Protein AF-A0AA37H2E7-F1 (afdb_monomer)

Mean predicted aligned error: 9.1 Å

Foldseek 3Di:
DVPVVVVVVVVVVVPPPPPQDWDWDADPVRFIWTWHADPQRKIKTKGFDPPPDPPDDGDIDIDIDHDLVPQKDKDFPVRDQAPTWMWIWGDDPPDIDIDIDHHD

pLDDT: mean 86.31, std 16.48, range [43.78, 98.12]

Secondary structure (DSSP, 8-state):
--SSHHHHHHHTTTT-------EEEE-TTS-EEEEEE-TTS-EEEEE--TTPPTTS----EEEEE--TT-S-EEEETTSSSBTSEEEEEEEETTEEEEEEEEB-

Sequence (104 aa):
MRWLTTTLGAAALISYATAQEQSTYCDSLGRCFASYTNDGGITFGIAIPEGAPSGQPYDAIFQITAPVEVGWAGLAWGGAMTYNPLTIVWVNGDDVVVSSRMAL

InterPro domains:
  IPR015920 Cellobiose dehydrogenase-like, cytochrome domain [PF16010] (25-103)
  IPR015920 Cellobiose dehydrogenase-like, cytochrome domain [cd09630] (24-103)

Radius of gyration: 19.58 Å; Cα contacts (8 Å, |Δi|>4): 138; chains: 1; bounding box: 34×60×39 Å

Nearest PDB structures (foldseek):
  6jt6-assembly1_A  TM=8.604E-01  e=1.527E-03  Coprinopsis cinerea
  3c6k-assembly1_A  TM=4.381E-01  e=1.896E+00  Homo sapiens
  3ew2-assembly3_E-2  TM=3.631E-01  e=1.231E+00  Rhizobium etli CFN 42
  3nm7-as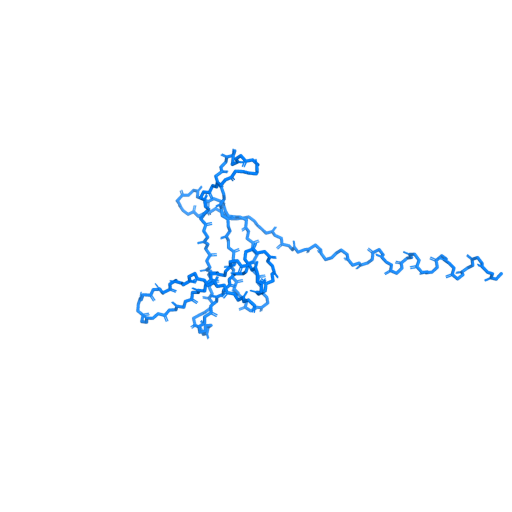sembly1_A  TM=3.385E-01  e=8.592E+00  Borreliella burgdorferi

Solvent-accessible surface area (backbone atoms only — not comparable to full-atom values): 6625 Å² total; per-residue (Å²): 124,88,71,65,65,61,57,60,60,61,64,69,69,70,75,77,75,77,78,75,77,68,46,74,53,64,51,98,86,71,53,55,21,50,28,43,66,51,98,84,60,37,33,41,30,46,25,68,58,88,84,63,57,87,98,55,92,75,77,67,51,77,45,79,49,65,55,88,86,55,75,60,52,73,47,42,80,70,77,38,70,57,84,18,57,28,45,39,37,32,73,56,87,98,43,78,49,79,45,83,46,74,40,128

Structure (mmCIF, N/CA/C/O backbone):
data_AF-A0AA37H2E7-F1
#
_entry.id   AF-A0AA37H2E7-F1
#
loop_
_atom_site.group_PDB
_atom_site.id
_atom_site.type_symbol
_atom_site.label_atom_id
_atom_site.label_alt_id
_atom_site.label_comp_id
_atom_site.label_asym_id
_atom_site.label_entity_id
_atom_site.label_seq_id
_atom_site.pdbx_PDB_ins_code
_atom_site.Cartn_x
_atom_site.Cartn_y
_atom_site.Cartn_z
_atom_site.occupancy
_atom_site.B_iso_or_equiv
_atom_site.auth_seq_id
_atom_site.auth_comp_id
_atom_site.auth_asym_id
_atom_site.auth_atom_id
_atom_site.pdbx_PDB_model_num
ATOM 1 N N . MET A 1 1 ? 7.432 47.880 23.849 1.00 50.81 1 MET A N 1
ATOM 2 C CA . MET A 1 1 ? 8.427 46.942 23.272 1.00 50.81 1 MET A CA 1
ATOM 3 C C . MET A 1 1 ? 8.201 45.465 23.624 1.00 50.81 1 MET A C 1
ATOM 5 O O . MET A 1 1 ? 8.576 44.633 22.819 1.00 50.81 1 MET A O 1
ATOM 9 N N . ARG A 1 2 ? 7.541 45.100 24.740 1.00 52.72 2 ARG A N 1
ATOM 10 C CA . ARG A 1 2 ? 7.313 43.687 25.145 1.00 52.72 2 ARG A CA 1
ATOM 11 C C . ARG A 1 2 ? 6.091 42.987 24.509 1.00 52.72 2 ARG A C 1
ATOM 13 O O . ARG A 1 2 ? 5.813 41.844 24.830 1.00 52.72 2 ARG A O 1
ATOM 20 N N . TRP A 1 3 ? 5.348 43.696 23.657 1.00 43.78 3 TRP A N 1
ATOM 21 C CA . TRP A 1 3 ? 4.096 43.223 23.038 1.00 43.78 3 TRP A CA 1
ATOM 22 C C . TRP A 1 3 ? 4.229 42.989 21.525 1.00 43.78 3 TRP A C 1
ATOM 24 O O . TRP A 1 3 ? 3.360 42.370 20.928 1.00 43.78 3 TRP A O 1
ATOM 34 N N . LEU A 1 4 ? 5.318 43.468 20.904 1.00 51.44 4 LEU A N 1
ATOM 35 C CA . LEU A 1 4 ? 5.604 43.229 19.482 1.00 51.44 4 LEU A CA 1
ATOM 36 C C . LEU A 1 4 ? 6.362 41.915 19.241 1.00 51.44 4 LEU A C 1
ATOM 38 O O . LEU A 1 4 ? 6.335 41.387 18.137 1.00 51.44 4 LEU A O 1
ATOM 42 N N . THR A 1 5 ? 7.044 41.374 20.252 1.00 52.09 5 THR A N 1
ATOM 43 C CA . THR A 1 5 ? 7.820 40.131 20.111 1.00 52.09 5 THR A CA 1
ATOM 44 C C . THR A 1 5 ? 6.958 38.876 20.244 1.00 52.09 5 THR A C 1
ATOM 46 O O . THR A 1 5 ? 7.317 37.835 19.706 1.00 52.09 5 THR A O 1
ATOM 49 N N . THR A 1 6 ? 5.806 38.960 20.914 1.00 51.44 6 THR A N 1
ATOM 50 C CA . THR A 1 6 ? 4.853 37.848 21.055 1.00 51.44 6 THR A CA 1
ATOM 51 C C . THR A 1 6 ? 3.981 37.645 19.817 1.00 51.44 6 THR A C 1
ATOM 53 O O . THR A 1 6 ? 3.575 36.518 19.547 1.00 51.44 6 THR A O 1
ATOM 56 N N . THR A 1 7 ? 3.722 38.690 19.027 1.00 52.62 7 THR A N 1
ATOM 57 C CA . THR A 1 7 ? 2.900 38.579 17.810 1.00 52.62 7 THR A CA 1
ATOM 58 C C . THR A 1 7 ? 3.654 37.951 16.636 1.00 52.62 7 THR A C 1
ATOM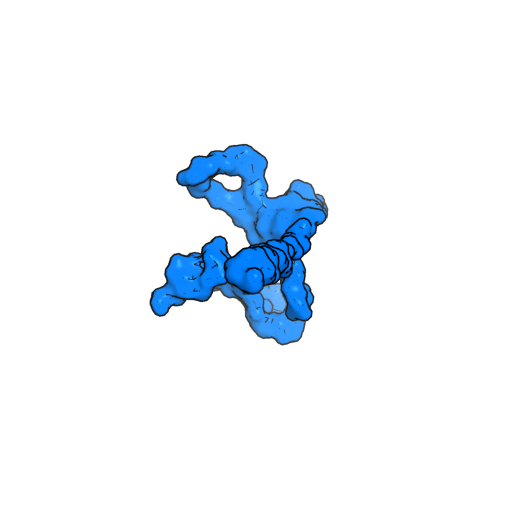 60 O O . THR A 1 7 ? 3.046 37.216 15.862 1.00 52.62 7 THR A O 1
ATOM 63 N N . LEU A 1 8 ? 4.976 38.146 16.530 1.00 51.84 8 LEU A N 1
ATOM 64 C CA . LEU A 1 8 ? 5.783 37.505 15.479 1.00 51.84 8 LEU A CA 1
ATOM 65 C C . LEU A 1 8 ? 5.916 35.980 15.653 1.00 51.84 8 LEU A C 1
ATOM 67 O O . LEU A 1 8 ? 6.004 35.265 14.660 1.00 51.84 8 LEU A O 1
ATOM 71 N N . GLY A 1 9 ? 5.909 35.471 16.890 1.00 51.75 9 GLY A N 1
ATOM 72 C CA . GLY A 1 9 ? 6.041 34.032 17.156 1.00 51.75 9 GLY A CA 1
ATOM 73 C C . GLY A 1 9 ? 4.805 33.215 16.766 1.00 51.75 9 GLY A C 1
ATOM 74 O O . GLY A 1 9 ? 4.935 32.091 16.291 1.00 51.75 9 GLY A O 1
ATOM 75 N N . ALA A 1 10 ? 3.605 33.790 16.907 1.00 52.09 10 ALA A N 1
ATOM 76 C CA . ALA A 1 10 ? 2.354 33.112 16.565 1.00 52.09 10 ALA A CA 1
ATOM 77 C C . ALA A 1 10 ? 2.155 32.956 15.045 1.00 52.09 10 ALA A C 1
ATOM 79 O O . ALA A 1 10 ? 1.604 31.952 14.604 1.00 52.09 10 ALA A O 1
ATOM 80 N N . ALA A 1 11 ? 2.646 33.902 14.237 1.00 53.91 11 ALA A N 1
ATOM 81 C CA . ALA A 1 11 ? 2.540 33.835 12.778 1.00 53.91 11 ALA A CA 1
ATOM 82 C C . ALA A 1 11 ? 3.425 32.736 12.157 1.00 53.91 11 ALA A C 1
ATOM 84 O O . ALA A 1 11 ? 3.079 32.189 11.115 1.00 53.91 11 ALA A O 1
ATOM 85 N N . ALA A 1 12 ? 4.538 32.372 12.805 1.00 55.72 12 ALA A N 1
ATOM 86 C CA . ALA A 1 12 ? 5.458 31.352 12.298 1.00 55.72 12 ALA A CA 1
A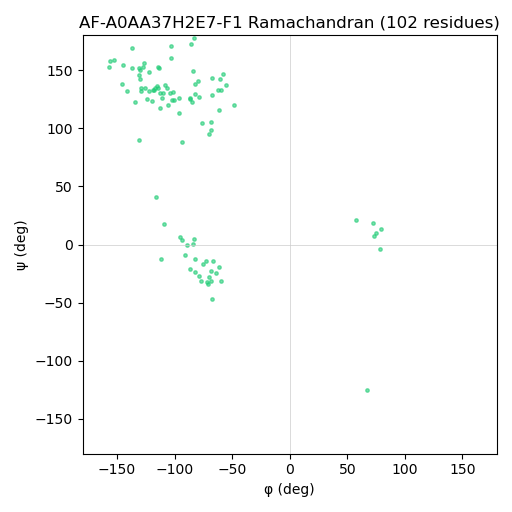TOM 87 C C . ALA A 1 12 ? 4.942 29.909 12.467 1.00 55.72 12 ALA A C 1
ATOM 89 O O . ALA A 1 12 ? 5.457 29.004 11.817 1.00 55.72 12 ALA A O 1
ATOM 90 N N . LEU A 1 13 ? 3.934 29.680 13.318 1.00 54.69 13 LEU A N 1
ATOM 91 C CA . LEU A 1 13 ? 3.382 28.346 13.593 1.00 54.69 13 LEU A CA 1
ATOM 92 C C . LEU A 1 13 ? 2.208 27.959 12.680 1.00 54.69 13 LEU A C 1
ATOM 94 O O . LEU A 1 13 ? 1.789 26.807 12.693 1.00 54.69 13 LEU A O 1
ATOM 98 N N . ILE A 1 14 ? 1.686 28.888 11.873 1.00 56.34 14 ILE A N 1
ATOM 99 C CA . ILE A 1 14 ? 0.519 28.647 11.002 1.00 56.34 14 ILE A CA 1
ATOM 100 C C . ILE A 1 14 ? 0.929 27.950 9.684 1.00 5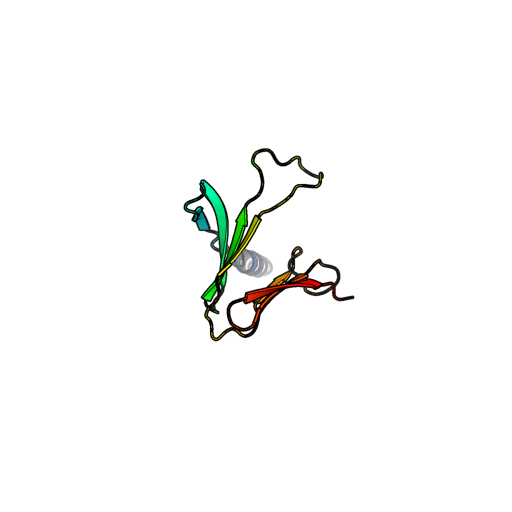6.34 14 ILE A C 1
ATOM 102 O O . ILE A 1 14 ? 0.086 27.423 8.965 1.00 56.34 14 ILE A O 1
ATOM 106 N N . SER A 1 15 ? 2.227 27.886 9.374 1.00 55.38 15 SER A N 1
ATOM 107 C CA . SER A 1 15 ? 2.726 27.547 8.031 1.00 55.38 15 SER A CA 1
ATOM 108 C C . SER A 1 15 ? 3.091 26.075 7.794 1.00 55.38 15 SER A C 1
ATOM 110 O O . SER A 1 15 ? 3.631 25.765 6.736 1.00 55.38 15 SER A O 1
ATOM 112 N N . TYR A 1 16 ? 2.822 25.160 8.731 1.00 51.50 16 TYR A N 1
ATOM 113 C CA . TYR A 1 16 ? 3.208 23.742 8.595 1.00 51.50 16 TYR A CA 1
ATOM 114 C C . TYR A 1 16 ? 2.006 22.793 8.537 1.00 51.50 16 TYR A C 1
ATOM 116 O O . TYR A 1 16 ? 2.024 21.724 9.137 1.00 51.50 16 TYR A O 1
ATOM 124 N N . ALA A 1 17 ? 0.947 23.167 7.823 1.00 55.53 17 ALA A N 1
ATOM 125 C CA . ALA A 1 17 ? -0.016 22.187 7.335 1.00 55.53 17 ALA A CA 1
ATOM 126 C C . ALA A 1 17 ? 0.405 21.798 5.915 1.00 55.53 17 ALA A C 1
ATOM 128 O O . ALA A 1 17 ? -0.000 22.429 4.941 1.00 55.53 17 ALA A O 1
ATOM 129 N N . THR A 1 18 ? 1.265 20.788 5.783 1.00 54.09 18 THR A N 1
ATOM 130 C CA . THR A 1 18 ? 1.426 20.121 4.493 1.00 54.09 18 THR A CA 1
ATOM 131 C C . THR A 1 18 ? 0.123 19.371 4.227 1.00 54.09 18 THR A C 1
ATOM 133 O O . THR A 1 18 ? -0.182 18.369 4.869 1.00 54.09 18 THR A O 1
ATOM 136 N N . ALA A 1 19 ? -0.702 19.890 3.321 1.00 56.84 19 ALA A N 1
ATOM 137 C CA . ALA A 1 19 ? -1.773 19.095 2.744 1.00 56.84 19 ALA A CA 1
ATOM 138 C C . ALA A 1 19 ? -1.087 18.037 1.875 1.00 56.84 19 ALA A C 1
ATOM 140 O O . ALA A 1 19 ? -0.620 18.344 0.781 1.00 56.84 19 ALA A O 1
ATOM 141 N N . GLN A 1 20 ? -0.930 16.817 2.392 1.00 62.22 20 GLN A N 1
ATOM 142 C CA . GLN A 1 20 ? -0.565 15.694 1.537 1.00 62.22 20 GLN A CA 1
ATOM 143 C C . GLN A 1 20 ? -1.702 15.532 0.527 1.00 62.22 20 GLN A C 1
ATOM 145 O O . GLN A 1 20 ? -2.848 15.301 0.912 1.00 62.22 20 GLN A O 1
ATOM 150 N N . GLU A 1 21 ? -1.399 15.750 -0.752 1.00 72.62 21 GLU A N 1
ATOM 151 C CA . GLU A 1 21 ? -2.377 15.656 -1.829 1.00 72.62 21 GLU A CA 1
ATOM 152 C C . GLU A 1 21 ? -2.753 14.184 -2.017 1.00 72.62 21 GLU A C 1
ATOM 154 O O . GLU A 1 21 ? -2.049 13.404 -2.659 1.00 72.62 21 GLU A O 1
ATOM 159 N N . GLN A 1 22 ? -3.844 13.788 -1.369 1.00 80.44 22 GLN A N 1
ATOM 160 C CA . GLN A 1 22 ? -4.465 12.490 -1.557 1.00 80.44 22 GLN A CA 1
ATOM 161 C C . GLN A 1 22 ? -5.434 12.582 -2.734 1.00 80.44 22 GLN A C 1
ATOM 163 O O . GLN A 1 22 ? -6.326 13.431 -2.756 1.00 80.44 22 GLN A O 1
ATOM 168 N N . SER A 1 23 ? -5.271 11.690 -3.703 1.00 89.88 23 SER A N 1
ATOM 169 C CA . SER A 1 23 ? -6.157 11.565 -4.857 1.00 89.88 23 SER A CA 1
ATOM 170 C C . SER A 1 23 ? -7.090 10.364 -4.704 1.00 89.88 23 SER A C 1
ATOM 172 O O . SER A 1 23 ? -6.980 9.568 -3.770 1.00 89.88 23 SER A O 1
ATOM 174 N N . THR A 1 24 ? -8.071 10.247 -5.595 1.00 94.12 24 THR A N 1
ATOM 175 C CA . THR A 1 24 ? -8.940 9.070 -5.686 1.00 94.12 24 THR A CA 1
ATOM 176 C C . THR A 1 24 ? -8.966 8.590 -7.125 1.00 94.12 24 THR A C 1
ATOM 178 O O . THR A 1 24 ? -9.123 9.398 -8.040 1.00 94.12 24 THR A O 1
ATOM 181 N N . TYR A 1 25 ? -8.842 7.283 -7.329 1.00 93.31 25 TYR A N 1
ATOM 182 C CA . TYR A 1 25 ? -9.050 6.656 -8.632 1.00 93.31 25 TYR A CA 1
ATOM 183 C C . TYR A 1 25 ? -9.857 5.372 -8.475 1.00 93.31 25 TYR A C 1
ATOM 185 O O . TYR A 1 25 ? -9.788 4.719 -7.437 1.00 93.31 25 TYR A O 1
ATOM 193 N N . CYS A 1 26 ? -10.607 5.000 -9.509 1.00 94.38 26 CYS A N 1
ATOM 194 C CA . CYS A 1 26 ? -11.314 3.726 -9.551 1.00 94.38 26 CYS A CA 1
ATOM 195 C C . CYS A 1 26 ? -10.742 2.860 -10.671 1.00 94.38 26 CYS A C 1
ATOM 197 O O . CYS A 1 26 ? -10.462 3.359 -11.763 1.00 94.38 26 CYS A O 1
ATOM 199 N N . ASP A 1 27 ? -10.535 1.578 -10.392 1.00 91.88 27 ASP A N 1
ATOM 200 C CA . ASP A 1 27 ? -10.043 0.632 -11.386 1.00 91.88 27 ASP A CA 1
ATOM 201 C C . ASP A 1 27 ? -11.167 0.079 -12.280 1.00 91.88 27 ASP A C 1
ATOM 203 O O . ASP A 1 27 ? -12.352 0.375 -12.109 1.00 91.88 27 ASP A O 1
ATOM 207 N N . SER A 1 28 ? -10.795 -0.754 -13.253 1.00 92.94 28 SER A N 1
ATOM 208 C CA . SER A 1 28 ? -11.737 -1.383 -14.185 1.00 92.94 28 SER A CA 1
ATOM 209 C C . SER A 1 28 ? -12.695 -2.383 -13.532 1.00 92.94 28 SER A C 1
ATOM 211 O O . SER A 1 28 ? -13.687 -2.761 -14.152 1.00 92.94 28 SER A O 1
ATOM 213 N N . LEU A 1 29 ? -12.418 -2.812 -12.298 1.00 92.00 29 LEU A N 1
ATOM 214 C CA . LEU A 1 29 ? -13.276 -3.698 -11.514 1.00 92.00 29 LEU A CA 1
ATOM 215 C C . LEU A 1 29 ? -14.231 -2.910 -10.602 1.00 92.00 29 LEU A C 1
ATOM 217 O O . LEU A 1 29 ? -14.973 -3.515 -9.831 1.00 92.00 29 LEU A O 1
ATOM 221 N N . GLY A 1 30 ? -14.230 -1.575 -10.692 1.00 91.12 30 GLY A N 1
ATOM 222 C CA . GLY A 1 30 ? -15.106 -0.694 -9.922 1.00 91.12 30 GLY A CA 1
ATOM 223 C C . GLY A 1 30 ? -14.644 -0.455 -8.485 1.00 91.12 30 GLY A C 1
ATOM 224 O O . GLY A 1 30 ? -15.415 0.062 -7.680 1.00 91.12 30 GLY A O 1
ATOM 225 N N . ARG A 1 31 ? -13.404 -0.818 -8.135 1.00 93.06 31 ARG A N 1
ATOM 226 C CA . ARG A 1 31 ? -12.838 -0.561 -6.805 1.00 93.06 31 ARG A CA 1
ATOM 227 C C . ARG A 1 31 ? -12.225 0.829 -6.796 1.00 93.06 31 ARG A C 1
ATOM 229 O O . ARG A 1 31 ? -11.376 1.121 -7.635 1.00 93.06 31 ARG A O 1
ATOM 236 N N . CYS A 1 32 ? -12.640 1.670 -5.854 1.00 95.00 32 CYS A N 1
ATOM 237 C CA . CYS A 1 32 ? -12.126 3.029 -5.717 1.00 95.00 32 CYS A CA 1
ATOM 238 C C . CYS A 1 32 ? -11.113 3.111 -4.576 1.00 95.00 32 CYS A C 1
ATOM 240 O O . CYS A 1 32 ? -11.407 2.756 -3.436 1.00 95.00 32 CYS A O 1
ATOM 242 N N . PHE A 1 33 ? -9.919 3.586 -4.904 1.00 96.88 33 PHE A N 1
ATOM 243 C CA . PHE A 1 33 ? -8.781 3.686 -4.011 1.00 96.88 33 PHE A CA 1
ATOM 244 C C . PHE A 1 33 ? -8.548 5.139 -3.639 1.00 96.88 33 PHE A C 1
ATOM 246 O O . PHE A 1 33 ? -8.502 6.010 -4.508 1.00 96.88 33 PHE A O 1
ATOM 253 N N . ALA A 1 34 ? -8.317 5.379 -2.354 1.00 95.88 34 ALA A N 1
ATOM 254 C CA . ALA A 1 34 ? -7.645 6.587 -1.923 1.00 95.88 34 ALA A CA 1
ATOM 255 C C . ALA A 1 34 ? -6.143 6.396 -2.165 1.00 95.88 34 ALA A C 1
ATOM 257 O O . ALA A 1 34 ? -5.576 5.379 -1.751 1.00 95.88 34 ALA A O 1
ATOM 258 N N . SER A 1 35 ? -5.509 7.335 -2.865 1.00 95.31 35 SER A N 1
ATOM 259 C CA . SER A 1 35 ? -4.164 7.152 -3.405 1.00 95.31 35 SER A CA 1
ATOM 260 C C . SER A 1 35 ? -3.196 8.276 -3.087 1.00 95.31 35 SER A C 1
ATOM 262 O O . SER A 1 35 ? -3.573 9.439 -2.963 1.00 95.31 35 SER A O 1
ATOM 264 N N . TYR A 1 36 ? -1.924 7.903 -2.998 1.00 94.31 36 TYR A N 1
ATOM 265 C CA . TYR A 1 36 ? -0.797 8.802 -2.805 1.00 94.31 36 TYR A CA 1
ATOM 266 C C . TYR A 1 36 ? 0.386 8.324 -3.648 1.00 94.31 36 TYR A C 1
ATOM 268 O O . TYR A 1 36 ? 0.736 7.143 -3.608 1.00 94.31 36 TYR A O 1
ATOM 276 N N . THR A 1 37 ? 1.011 9.241 -4.384 1.00 94.38 37 THR A N 1
ATOM 277 C CA . THR A 1 37 ? 2.234 8.982 -5.150 1.00 94.38 37 THR A CA 1
ATOM 278 C C . THR A 1 37 ? 3.385 9.738 -4.503 1.00 94.38 37 THR A C 1
ATOM 280 O O . THR A 1 37 ? 3.281 10.943 -4.282 1.00 94.38 37 THR A O 1
ATOM 283 N N . ASN A 1 38 ? 4.470 9.039 -4.174 1.00 92.88 38 ASN A N 1
ATOM 284 C CA . ASN A 1 38 ? 5.651 9.670 -3.588 1.00 92.88 38 ASN A CA 1
ATOM 285 C C . ASN A 1 38 ? 6.603 10.231 -4.660 1.00 92.88 38 ASN A C 1
ATOM 287 O O . ASN A 1 38 ? 6.464 9.947 -5.850 1.00 92.88 38 ASN A O 1
ATOM 291 N N . ASP A 1 39 ? 7.629 10.962 -4.222 1.00 92.06 39 ASP A N 1
ATOM 292 C CA . ASP A 1 39 ? 8.649 11.549 -5.108 1.00 92.06 39 ASP A CA 1
ATOM 293 C C . ASP A 1 39 ? 9.448 10.498 -5.903 1.00 92.06 39 ASP A C 1
ATOM 295 O O . ASP A 1 39 ? 10.051 10.809 -6.928 1.00 92.06 39 ASP A O 1
ATOM 299 N N . GLY A 1 40 ? 9.444 9.241 -5.448 1.00 90.94 40 GLY A N 1
ATOM 300 C CA . GLY A 1 40 ? 10.038 8.098 -6.146 1.00 90.94 40 GLY A CA 1
ATOM 301 C C . GLY A 1 40 ? 9.137 7.480 -7.220 1.00 90.94 40 GLY A C 1
ATOM 302 O O . GLY A 1 40 ? 9.485 6.439 -7.770 1.00 90.94 40 GLY A O 1
ATOM 303 N N . GLY A 1 41 ? 7.968 8.068 -7.496 1.00 94.19 41 GLY A N 1
ATOM 304 C CA . GLY A 1 41 ? 7.015 7.576 -8.493 1.00 94.19 41 GLY A CA 1
ATOM 305 C C . GLY A 1 41 ? 6.222 6.340 -8.059 1.00 94.19 41 GLY A C 1
ATOM 306 O O . GLY A 1 41 ? 5.519 5.747 -8.876 1.00 94.19 41 GLY A O 1
ATOM 307 N N . ILE A 1 42 ? 6.304 5.938 -6.787 1.00 96.12 42 ILE A N 1
ATOM 308 C CA . ILE A 1 42 ? 5.541 4.810 -6.250 1.00 96.12 42 ILE A CA 1
ATOM 309 C C . ILE A 1 42 ? 4.161 5.311 -5.844 1.00 96.12 42 ILE A C 1
ATOM 311 O O . ILE A 1 42 ? 4.043 6.209 -5.010 1.00 96.12 42 ILE A O 1
ATOM 315 N N . THR A 1 43 ? 3.122 4.707 -6.411 1.00 95.88 43 THR A N 1
ATOM 316 C CA . THR A 1 43 ? 1.727 4.984 -6.069 1.00 95.88 43 THR A CA 1
ATOM 317 C C . THR A 1 43 ? 1.191 3.912 -5.135 1.00 95.88 43 THR A C 1
ATOM 319 O O . THR A 1 43 ? 1.194 2.725 -5.464 1.00 95.88 43 THR A O 1
ATOM 322 N N . PHE A 1 44 ? 0.692 4.349 -3.987 1.00 95.62 44 PHE A N 1
ATOM 323 C CA . PHE A 1 44 ? 0.006 3.537 -2.993 1.00 95.62 44 PHE A CA 1
ATOM 324 C C . PHE A 1 44 ? -1.489 3.814 -3.091 1.00 95.62 44 PHE A C 1
ATOM 326 O O . PHE A 1 44 ? -1.890 4.975 -3.092 1.00 95.62 44 PHE A O 1
ATOM 333 N N . GLY A 1 45 ? -2.310 2.771 -3.170 1.00 96.44 45 GLY A N 1
ATOM 334 C CA . GLY A 1 45 ? -3.767 2.874 -3.187 1.00 96.44 45 GLY A CA 1
ATOM 335 C C . GLY A 1 45 ? -4.393 1.952 -2.152 1.00 96.44 45 GLY A C 1
ATOM 336 O O . GLY A 1 45 ? -4.048 0.773 -2.100 1.00 96.44 45 GLY A O 1
ATOM 337 N N . ILE A 1 46 ? -5.326 2.466 -1.351 1.00 96.00 46 ILE A N 1
ATOM 338 C CA . ILE A 1 46 ? -6.087 1.674 -0.376 1.00 96.00 46 ILE A CA 1
ATOM 339 C C . ILE A 1 46 ? -7.579 1.860 -0.647 1.00 96.00 46 ILE A C 1
ATOM 341 O O . ILE A 1 46 ? -8.073 2.987 -0.679 1.00 96.00 46 ILE A O 1
ATOM 345 N N . ALA A 1 47 ? -8.289 0.751 -0.831 1.00 96.19 47 ALA A N 1
ATOM 346 C CA . ALA A 1 47 ? -9.742 0.711 -0.903 1.00 96.19 47 ALA A CA 1
ATOM 347 C C . ALA A 1 47 ? -10.281 -0.040 0.316 1.00 96.19 47 ALA A C 1
ATOM 349 O O . ALA A 1 47 ? -9.832 -1.146 0.629 1.00 96.19 47 ALA A O 1
ATOM 350 N N . ILE A 1 48 ? -11.250 0.566 0.995 1.00 93.94 48 ILE A N 1
ATOM 351 C CA . ILE A 1 48 ? -11.939 -0.021 2.145 1.00 93.94 48 ILE A CA 1
ATOM 352 C C . ILE A 1 48 ? -13.414 -0.263 1.795 1.00 93.94 48 ILE A C 1
ATOM 354 O O . ILE A 1 48 ? -13.952 0.452 0.945 1.00 93.94 48 ILE A O 1
ATOM 358 N N . PRO A 1 49 ? -14.084 -1.241 2.426 1.00 92.19 49 PRO A N 1
ATOM 359 C CA . PRO A 1 49 ? -15.500 -1.489 2.205 1.00 92.19 49 PRO A CA 1
ATOM 360 C C . PRO A 1 49 ? -16.350 -0.273 2.577 1.00 92.19 49 PRO A C 1
ATOM 362 O O . PRO A 1 49 ? -16.102 0.398 3.583 1.00 92.19 49 PRO A O 1
ATOM 365 N N . GLU A 1 50 ? -17.395 -0.019 1.792 1.00 90.19 50 GLU A N 1
ATOM 366 C CA . GLU A 1 50 ? -18.389 0.988 2.144 1.00 90.19 50 GLU A CA 1
ATOM 367 C C . GLU A 1 50 ? -19.084 0.599 3.457 1.00 90.19 50 GLU A C 1
ATOM 369 O O . GLU A 1 50 ? -19.478 -0.550 3.658 1.00 90.19 50 GLU A O 1
ATOM 374 N N . GLY A 1 51 ? -19.205 1.557 4.377 1.00 90.00 51 GLY A N 1
ATOM 375 C CA . GLY A 1 51 ? -19.819 1.312 5.682 1.00 90.00 51 GLY A CA 1
ATOM 376 C C . GLY A 1 51 ? -18.971 0.469 6.639 1.00 90.00 51 GLY A C 1
ATOM 377 O O . GLY A 1 51 ? -19.525 -0.060 7.603 1.00 90.00 51 GLY A O 1
ATOM 378 N N . ALA A 1 52 ? -17.656 0.347 6.407 1.00 91.25 52 ALA A N 1
ATOM 379 C CA . ALA A 1 52 ? -16.742 -0.317 7.335 1.00 91.25 52 ALA A CA 1
ATOM 380 C C . ALA A 1 52 ? -16.955 0.198 8.781 1.00 91.25 52 ALA A C 1
ATOM 382 O O . ALA A 1 52 ? -16.828 1.403 9.033 1.00 91.25 52 ALA A O 1
ATOM 383 N N . PRO A 1 53 ? -17.318 -0.681 9.736 1.00 88.81 53 PRO A N 1
ATOM 384 C CA . PRO A 1 53 ? -17.664 -0.257 11.083 1.00 88.81 53 PRO A CA 1
ATOM 385 C C . PRO A 1 53 ? -16.441 0.300 11.814 1.00 88.81 53 PRO A C 1
ATOM 387 O O . PRO A 1 53 ? -15.391 -0.336 11.895 1.00 88.81 53 PRO A O 1
ATOM 390 N N . SER A 1 54 ? -16.588 1.498 12.382 1.00 89.06 54 SER A N 1
ATOM 391 C CA . SER A 1 54 ? -15.517 2.132 13.153 1.00 89.06 54 SER A CA 1
ATOM 392 C C . SER A 1 54 ? -15.109 1.263 14.348 1.00 89.06 54 SER A C 1
ATOM 394 O O . SER A 1 54 ? -15.959 0.761 15.084 1.00 89.06 54 SER A O 1
ATOM 396 N N . GLY A 1 55 ? -13.800 1.085 14.536 1.00 89.75 55 GLY A N 1
ATOM 397 C CA . GLY A 1 55 ? -13.232 0.291 15.630 1.00 89.75 55 GLY A CA 1
ATOM 398 C C . GLY A 1 55 ? -13.384 -1.228 15.484 1.00 89.75 55 GLY A C 1
ATOM 399 O O . GLY A 1 55 ? -13.051 -1.950 16.420 1.00 89.75 55 GLY A O 1
ATOM 400 N N . GLN A 1 56 ? -13.873 -1.719 14.345 1.00 93.69 56 GLN A N 1
ATOM 401 C CA . GLN A 1 56 ? -13.994 -3.146 14.045 1.00 93.69 56 GLN A CA 1
ATOM 402 C C . GLN A 1 56 ? -13.051 -3.535 12.900 1.00 93.69 56 GLN A C 1
ATOM 404 O O . GLN A 1 56 ? -12.734 -2.693 12.056 1.00 93.69 56 GLN A O 1
ATOM 409 N N . PRO A 1 57 ? -12.586 -4.794 12.853 1.00 91.81 57 PRO A N 1
ATOM 410 C CA . PRO A 1 57 ? -11.767 -5.265 11.748 1.00 91.81 57 PRO A CA 1
ATOM 411 C C . PRO A 1 57 ? -12.584 -5.319 10.452 1.00 91.81 57 PRO A C 1
ATOM 413 O O . PRO A 1 57 ? -13.760 -5.683 10.449 1.00 91.81 57 PRO A O 1
ATOM 416 N N . TYR A 1 58 ? -11.929 -4.986 9.349 1.00 94.00 58 TYR A N 1
ATOM 417 C CA . TYR A 1 58 ? -12.442 -5.123 7.993 1.00 94.00 58 TYR A CA 1
ATOM 418 C C . TYR A 1 58 ? -11.287 -5.493 7.066 1.00 94.00 58 TYR A C 1
ATOM 420 O O . TYR A 1 58 ? -10.129 -5.167 7.342 1.00 94.00 58 TYR A O 1
ATOM 428 N N . ASP A 1 59 ? -11.609 -6.147 5.957 1.00 93.38 59 ASP A N 1
ATOM 429 C CA . ASP A 1 59 ? -10.635 -6.404 4.904 1.00 93.38 59 ASP A CA 1
ATOM 430 C C . ASP A 1 59 ? -10.462 -5.152 4.046 1.00 93.38 59 ASP A C 1
ATOM 432 O O . ASP A 1 59 ? -11.434 -4.466 3.734 1.00 93.38 59 ASP A O 1
ATOM 436 N N . ALA A 1 60 ? -9.229 -4.861 3.644 1.00 93.81 60 ALA A N 1
ATOM 437 C CA . ALA A 1 60 ? -8.910 -3.764 2.740 1.00 93.81 60 ALA A CA 1
ATOM 438 C C . ALA A 1 60 ? -8.187 -4.298 1.504 1.00 93.81 60 ALA A C 1
ATOM 440 O O . ALA A 1 60 ? -7.428 -5.266 1.575 1.00 93.81 60 ALA A O 1
ATOM 441 N N . ILE A 1 61 ? -8.392 -3.634 0.371 1.00 95.56 61 ILE A N 1
ATOM 442 C CA . ILE A 1 61 ? -7.634 -3.900 -0.848 1.00 95.56 61 ILE A CA 1
ATOM 443 C C . ILE A 1 61 ? -6.505 -2.885 -0.906 1.00 95.56 61 ILE A C 1
ATOM 445 O O . ILE A 1 61 ? -6.733 -1.678 -0.836 1.00 95.56 61 ILE A O 1
ATOM 449 N N . PHE A 1 62 ? -5.287 -3.390 -1.045 1.00 94.75 62 PHE A N 1
ATOM 450 C CA . PHE A 1 62 ? -4.088 -2.578 -1.134 1.00 94.75 62 PHE A CA 1
ATOM 451 C C . PHE A 1 62 ? -3.404 -2.785 -2.482 1.00 94.75 62 PHE A C 1
ATOM 453 O O . PHE A 1 62 ? -3.219 -3.919 -2.923 1.00 94.75 62 PHE A O 1
ATOM 460 N N . GLN A 1 63 ? -3.023 -1.683 -3.120 1.00 95.06 63 GLN A N 1
ATOM 461 C CA . GLN A 1 63 ? -2.327 -1.663 -4.396 1.00 95.06 63 GLN A CA 1
ATOM 462 C C . GLN A 1 63 ? -1.040 -0.844 -4.289 1.00 95.06 63 GLN A C 1
ATOM 464 O O . GLN A 1 63 ? -1.039 0.274 -3.772 1.00 95.06 63 GLN A O 1
ATOM 469 N N . ILE A 1 64 ? 0.043 -1.398 -4.834 1.00 95.31 64 ILE A N 1
ATOM 470 C CA . ILE A 1 64 ? 1.303 -0.694 -5.069 1.00 95.31 64 ILE A CA 1
ATOM 471 C C . ILE A 1 64 ? 1.583 -0.736 -6.568 1.00 95.31 64 ILE A C 1
ATOM 473 O O . ILE A 1 64 ? 1.686 -1.816 -7.146 1.00 95.31 64 ILE A O 1
ATOM 477 N N . THR A 1 65 ? 1.754 0.435 -7.173 1.00 94.94 65 THR A N 1
ATOM 478 C CA . THR A 1 65 ? 2.288 0.587 -8.530 1.00 94.94 65 THR A CA 1
ATOM 479 C C . THR A 1 65 ? 3.642 1.277 -8.416 1.00 94.94 65 THR A C 1
ATOM 481 O O . THR A 1 65 ? 3.706 2.406 -7.933 1.00 94.94 65 THR A O 1
ATOM 484 N N . ALA A 1 66 ? 4.720 0.614 -8.829 1.00 95.25 66 ALA A N 1
ATOM 485 C CA . ALA A 1 66 ? 6.084 1.130 -8.721 1.00 95.25 66 ALA A CA 1
ATOM 486 C C . ALA A 1 66 ? 6.840 0.993 -10.057 1.00 95.25 66 ALA A C 1
ATOM 488 O O . ALA A 1 66 ? 6.537 0.069 -10.819 1.00 95.25 66 ALA A O 1
ATOM 489 N N . PRO A 1 67 ? 7.826 1.867 -10.339 1.00 94.88 67 PRO A N 1
ATOM 490 C CA . PRO A 1 67 ? 8.772 1.661 -11.435 1.00 94.88 67 PRO A CA 1
ATOM 491 C C . PRO A 1 67 ? 9.539 0.337 -11.287 1.00 94.88 67 PRO A C 1
ATOM 493 O O . PRO A 1 67 ? 9.831 -0.090 -10.171 1.00 94.88 67 PRO A O 1
ATOM 496 N N . VAL A 1 68 ? 9.886 -0.312 -12.401 1.00 91.38 68 VAL A N 1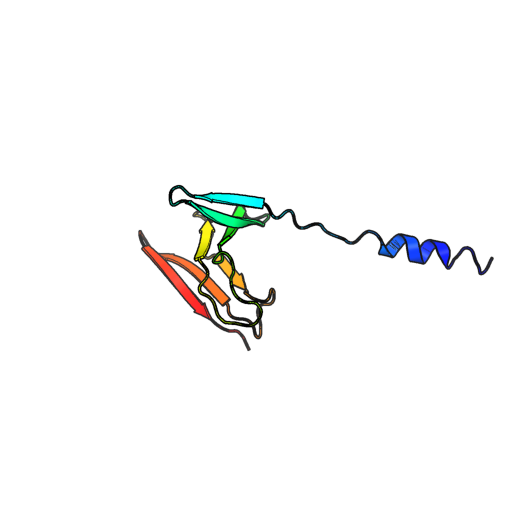
ATOM 497 C CA . VAL A 1 68 ? 10.507 -1.656 -12.401 1.00 91.38 68 VAL A CA 1
ATOM 498 C C . VAL A 1 68 ? 11.931 -1.666 -11.837 1.00 91.38 68 VAL A C 1
ATOM 500 O O . VAL A 1 68 ? 12.412 -2.692 -11.368 1.00 91.38 68 VAL A O 1
ATOM 503 N N . GLU A 1 69 ? 12.602 -0.519 -11.856 1.00 92.81 69 GLU A N 1
ATOM 504 C CA . GLU A 1 69 ? 13.911 -0.287 -11.2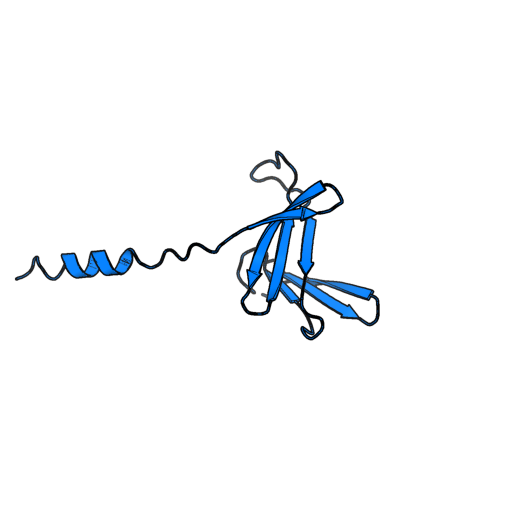52 1.00 92.81 69 GLU A CA 1
ATOM 505 C C . GLU A 1 69 ? 13.871 -0.225 -9.714 1.00 92.81 69 GLU A C 1
ATOM 507 O O . GLU A 1 69 ? 14.914 -0.326 -9.062 1.00 92.81 69 GLU A O 1
ATOM 512 N N . VAL A 1 70 ? 12.682 -0.088 -9.114 1.00 94.62 70 VAL A N 1
ATOM 513 C CA . VAL A 1 70 ? 12.501 -0.151 -7.661 1.00 94.62 70 VAL A CA 1
ATOM 514 C C . VAL A 1 70 ? 12.565 -1.613 -7.222 1.00 94.62 70 VAL A C 1
ATOM 516 O O . VAL A 1 70 ? 11.616 -2.373 -7.392 1.00 94.62 70 VAL A O 1
ATOM 519 N N . GLY A 1 71 ? 13.688 -2.010 -6.616 1.00 94.94 71 GLY A N 1
ATOM 520 C CA . GLY A 1 71 ? 13.915 -3.402 -6.210 1.00 94.94 71 GLY A CA 1
ATOM 521 C C . GLY A 1 71 ? 12.889 -3.949 -5.208 1.00 94.94 71 GLY A C 1
ATOM 522 O O . GLY A 1 71 ? 12.588 -5.138 -5.234 1.00 94.94 71 GLY A O 1
ATOM 523 N N . TRP A 1 72 ? 12.342 -3.099 -4.336 1.00 96.62 72 TRP A N 1
ATOM 524 C CA . TRP A 1 72 ? 11.213 -3.423 -3.461 1.00 96.62 72 TRP A CA 1
ATOM 525 C C . TRP A 1 72 ? 10.486 -2.146 -3.027 1.00 96.62 72 TRP A C 1
ATOM 527 O O . TRP A 1 72 ? 11.089 -1.079 -2.924 1.00 96.62 72 TRP A O 1
ATOM 537 N N . ALA A 1 73 ? 9.197 -2.267 -2.727 1.00 96.94 73 ALA A N 1
ATOM 538 C CA . ALA A 1 73 ? 8.379 -1.199 -2.163 1.00 96.94 73 ALA A CA 1
ATOM 539 C C . ALA A 1 73 ? 7.679 -1.690 -0.894 1.00 96.94 73 ALA A C 1
ATOM 541 O O . ALA A 1 73 ? 7.480 -2.891 -0.704 1.00 96.94 73 ALA A O 1
ATOM 542 N N . GLY A 1 74 ? 7.305 -0.774 -0.002 1.00 95.94 74 GLY A N 1
ATOM 543 C CA . GLY A 1 74 ? 6.610 -1.165 1.215 1.00 95.94 74 GLY A CA 1
ATOM 544 C C . GLY A 1 74 ? 5.758 -0.071 1.831 1.00 95.94 74 GLY A C 1
ATOM 545 O O . GLY A 1 74 ? 5.980 1.114 1.600 1.00 95.94 74 GLY A O 1
ATOM 546 N N . LEU A 1 75 ? 4.784 -0.506 2.626 1.00 96.31 75 LEU A N 1
ATOM 547 C CA . LEU A 1 75 ? 3.883 0.341 3.398 1.00 96.31 75 LEU A CA 1
ATOM 548 C C . LEU A 1 75 ? 3.996 -0.008 4.880 1.00 96.31 75 LEU A C 1
ATOM 550 O O . LEU A 1 75 ? 3.897 -1.178 5.254 1.00 96.31 75 LEU A O 1
ATOM 554 N N . ALA A 1 76 ? 4.143 1.019 5.713 1.00 96.94 76 ALA A N 1
ATOM 555 C CA . ALA A 1 76 ? 3.947 0.924 7.151 1.00 96.94 76 ALA A CA 1
ATOM 556 C C . ALA A 1 76 ? 2.523 1.367 7.498 1.00 96.94 76 ALA A C 1
ATOM 558 O O . ALA A 1 76 ? 2.188 2.541 7.345 1.00 96.94 76 ALA A O 1
ATOM 559 N N . TRP A 1 77 ? 1.691 0.445 7.981 1.00 94.88 77 TRP A N 1
ATOM 560 C CA . TRP A 1 77 ? 0.257 0.696 8.168 1.00 94.88 77 TRP A CA 1
ATOM 561 C C . TRP A 1 77 ? -0.058 1.780 9.210 1.00 94.88 77 TRP A C 1
ATOM 563 O O . TRP A 1 77 ? -1.099 2.421 9.116 1.00 94.88 77 TRP A O 1
ATOM 573 N N . GLY A 1 78 ? 0.843 2.020 10.168 1.00 93.50 78 GLY A N 1
ATOM 574 C CA . GLY A 1 78 ? 0.731 3.119 11.138 1.00 93.50 78 GLY A CA 1
ATOM 575 C C . GLY A 1 78 ? 1.737 4.254 10.933 1.00 93.50 78 GLY A C 1
ATOM 576 O O . GLY A 1 78 ? 1.987 5.022 11.856 1.00 93.50 78 GLY A O 1
ATOM 577 N N . GLY A 1 79 ? 2.350 4.358 9.748 1.00 93.12 79 GLY A N 1
ATOM 578 C CA . GLY A 1 79 ? 3.205 5.491 9.368 1.00 93.12 79 GLY A CA 1
ATOM 579 C C . GLY A 1 79 ? 4.632 5.487 9.932 1.00 93.12 79 GLY A C 1
ATOM 580 O O . GLY A 1 79 ? 5.430 6.341 9.556 1.00 93.12 79 GLY A O 1
ATOM 581 N N . ALA A 1 80 ? 4.987 4.521 10.781 1.00 95.94 80 ALA A N 1
ATOM 582 C CA . ALA A 1 80 ? 6.341 4.333 11.304 1.00 95.94 80 ALA A CA 1
ATOM 583 C C . ALA A 1 80 ? 6.821 2.891 11.094 1.00 95.94 80 ALA A C 1
ATOM 585 O O . ALA A 1 80 ? 6.021 1.964 11.039 1.00 95.94 80 ALA A O 1
ATOM 586 N N . MET A 1 81 ? 8.136 2.686 10.995 1.00 96.81 81 MET A N 1
ATOM 587 C CA . MET A 1 81 ? 8.710 1.356 10.754 1.00 96.81 81 MET A CA 1
ATOM 588 C C . MET A 1 81 ? 8.508 0.396 11.935 1.00 96.81 81 MET A C 1
ATOM 590 O O . MET A 1 81 ? 8.142 -0.760 11.740 1.00 96.81 81 MET A O 1
ATOM 594 N N . THR A 1 82 ? 8.792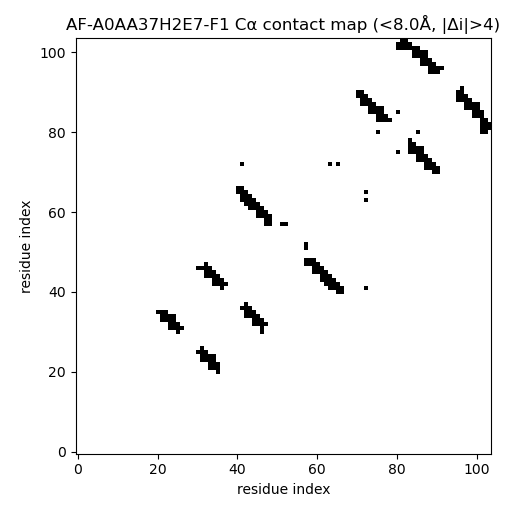 0.849 13.154 1.00 97.94 82 THR A N 1
ATOM 595 C CA . THR A 1 82 ? 8.715 0.013 14.357 1.00 97.94 82 THR A CA 1
ATOM 596 C C . THR A 1 82 ? 7.295 -0.037 14.898 1.00 97.94 82 THR A C 1
ATOM 598 O O . THR A 1 82 ? 6.534 0.918 14.749 1.00 97.94 82 THR A O 1
ATOM 601 N N . TYR A 1 83 ? 6.943 -1.159 15.528 1.00 96.75 83 TYR A N 1
ATOM 602 C CA . TYR A 1 83 ? 5.655 -1.388 16.194 1.00 96.75 83 TYR A CA 1
ATOM 603 C C . TYR A 1 83 ? 4.421 -1.217 15.298 1.00 96.75 83 TYR A C 1
ATOM 605 O O . TYR A 1 83 ? 3.314 -1.026 15.795 1.00 96.75 83 TYR A O 1
ATOM 613 N N . ASN A 1 84 ? 4.598 -1.315 13.981 1.00 96.69 84 ASN A N 1
ATOM 614 C CA . ASN A 1 84 ? 3.526 -1.247 13.002 1.00 96.69 84 ASN A CA 1
ATOM 615 C C . ASN A 1 84 ? 3.623 -2.425 12.033 1.00 96.69 84 ASN A C 1
ATOM 617 O O . ASN A 1 84 ? 4.731 -2.790 11.628 1.00 96.69 84 ASN A O 1
ATOM 621 N N . PRO A 1 85 ? 2.487 -3.001 11.604 1.00 96.75 85 PRO A N 1
ATOM 622 C CA . PRO A 1 85 ? 2.493 -3.940 10.496 1.00 96.75 85 PRO A CA 1
ATOM 623 C C . PRO A 1 85 ? 3.141 -3.301 9.267 1.00 96.75 85 PRO A C 1
ATOM 625 O O . PRO A 1 85 ? 2.871 -2.140 8.939 1.00 96.75 85 PRO A O 1
ATOM 628 N N . LEU A 1 86 ? 3.977 -4.077 8.584 1.00 97.88 86 LEU A N 1
ATOM 629 C CA . LEU A 1 86 ? 4.633 -3.691 7.344 1.00 97.88 86 LEU A CA 1
ATOM 630 C C . LEU A 1 86 ? 4.204 -4.646 6.231 1.00 97.88 86 LEU A C 1
ATOM 632 O O . LEU A 1 86 ? 4.272 -5.865 6.401 1.00 97.88 86 LEU A O 1
ATOM 636 N N . THR A 1 87 ? 3.826 -4.101 5.080 1.00 97.38 87 THR A N 1
ATOM 637 C CA . THR A 1 87 ? 3.672 -4.869 3.840 1.00 97.38 87 THR A CA 1
ATOM 638 C C . THR A 1 87 ? 4.847 -4.544 2.937 1.00 97.38 87 THR A C 1
ATOM 640 O O . THR A 1 87 ? 5.014 -3.385 2.571 1.00 97.38 87 THR A O 1
ATOM 643 N N . ILE A 1 88 ? 5.646 -5.545 2.572 1.00 97.38 88 ILE A N 1
ATOM 644 C CA . ILE A 1 88 ? 6.776 -5.407 1.645 1.00 97.38 88 ILE A CA 1
ATOM 645 C C . ILE A 1 88 ? 6.481 -6.208 0.379 1.00 97.38 88 ILE A C 1
ATOM 647 O O . ILE A 1 88 ? 6.044 -7.355 0.475 1.00 97.38 88 ILE A O 1
ATOM 651 N N . VAL A 1 89 ? 6.740 -5.619 -0.787 1.00 97.12 89 VAL A N 1
ATOM 652 C CA . VAL A 1 89 ? 6.549 -6.253 -2.096 1.00 97.12 89 VAL A CA 1
ATOM 653 C C . VAL A 1 89 ? 7.780 -6.102 -2.977 1.00 97.12 89 VAL A C 1
ATOM 655 O O . VAL A 1 89 ? 8.468 -5.081 -2.924 1.00 97.12 89 VAL A O 1
ATOM 658 N N . TRP A 1 90 ? 8.048 -7.109 -3.801 1.00 96.75 90 TRP A N 1
ATOM 659 C CA . TRP A 1 90 ? 9.057 -7.051 -4.857 1.00 96.75 90 TRP A CA 1
ATOM 660 C C . TRP A 1 90 ? 8.695 -7.991 -6.003 1.00 96.75 90 TRP A C 1
ATOM 662 O O . TRP A 1 90 ? 7.931 -8.944 -5.834 1.00 96.75 90 TRP A O 1
ATOM 672 N N . VAL A 1 91 ? 9.263 -7.717 -7.172 1.00 95.69 91 VAL A N 1
ATOM 673 C CA . VAL A 1 91 ? 9.149 -8.581 -8.349 1.00 95.69 91 VAL A CA 1
ATOM 674 C C . VAL A 1 91 ? 10.183 -9.704 -8.254 1.00 95.69 91 VAL A C 1
ATOM 676 O O . VAL A 1 91 ? 11.334 -9.472 -7.881 1.00 95.69 91 VAL A 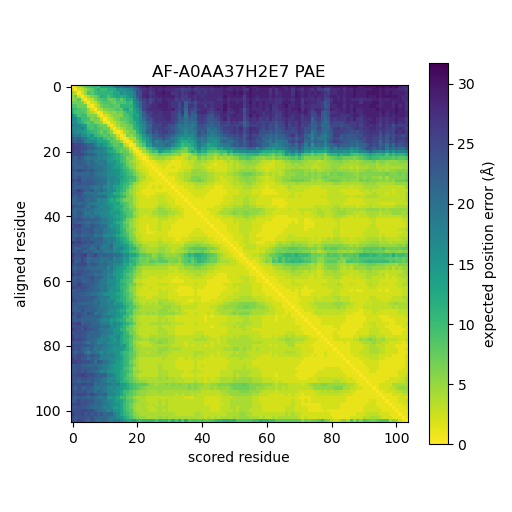O 1
ATOM 679 N N . ASN A 1 92 ? 9.780 -10.924 -8.597 1.00 95.12 92 ASN A N 1
ATOM 680 C CA . ASN A 1 92 ? 10.645 -12.093 -8.704 1.00 95.12 92 ASN A CA 1
ATOM 681 C C . ASN A 1 92 ? 10.385 -12.805 -10.040 1.00 95.12 92 ASN A C 1
ATOM 683 O O . ASN A 1 92 ? 9.531 -13.685 -10.124 1.00 95.12 92 ASN A O 1
ATOM 687 N N . GLY A 1 93 ? 11.118 -12.417 -11.086 1.00 93.00 93 GLY A N 1
ATOM 688 C CA . GLY A 1 93 ? 10.827 -12.866 -12.451 1.00 93.00 93 GLY A CA 1
ATOM 689 C C . GLY A 1 93 ? 9.500 -12.284 -12.940 1.00 93.00 93 GLY A C 1
ATOM 690 O O . GLY A 1 93 ? 9.321 -11.070 -12.890 1.00 93.00 93 GLY A O 1
ATOM 691 N N . ASP A 1 94 ? 8.583 -13.150 -13.369 1.00 94.38 94 ASP A N 1
ATOM 692 C CA . ASP A 1 94 ? 7.232 -12.767 -13.806 1.00 94.38 94 ASP A CA 1
ATOM 693 C C . ASP A 1 94 ? 6.205 -12.754 -12.652 1.00 94.38 94 ASP A C 1
ATOM 695 O O . ASP A 1 94 ? 5.037 -12.423 -12.861 1.00 94.38 94 ASP A O 1
ATOM 699 N N . ASP A 1 95 ? 6.632 -13.093 -11.430 1.00 95.50 95 ASP A N 1
ATOM 70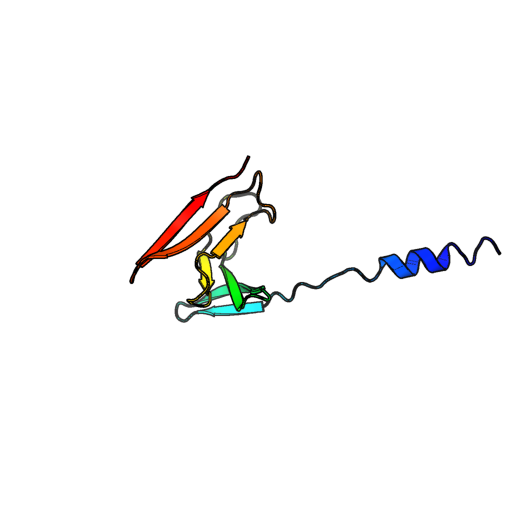0 C CA . ASP A 1 95 ? 5.788 -13.135 -10.235 1.00 95.50 95 ASP A CA 1
ATOM 701 C C . ASP A 1 95 ? 6.013 -11.926 -9.313 1.00 95.50 95 ASP A C 1
ATOM 703 O O . ASP A 1 95 ? 7.063 -11.276 -9.314 1.00 95.50 95 ASP A O 1
ATOM 707 N N . VAL A 1 96 ? 5.034 -11.662 -8.443 1.00 95.25 96 VAL A N 1
ATOM 708 C CA . VAL A 1 96 ? 5.145 -10.692 -7.344 1.00 95.25 96 VAL A CA 1
ATOM 709 C C . VAL A 1 96 ? 5.182 -11.437 -6.017 1.00 95.25 96 VAL A C 1
ATOM 711 O O . VAL A 1 96 ? 4.316 -12.261 -5.729 1.00 95.25 96 VAL A O 1
ATOM 714 N N . VAL A 1 97 ? 6.160 -11.111 -5.174 1.00 97.31 97 VAL A N 1
ATOM 715 C CA . VAL A 1 97 ? 6.238 -11.623 -3.806 1.00 97.31 97 VAL A CA 1
ATOM 716 C C . VAL A 1 97 ? 5.743 -10.556 -2.842 1.00 97.31 97 VAL A C 1
ATOM 718 O O . VAL A 1 97 ? 6.176 -9.406 -2.894 1.00 97.31 97 VAL A O 1
ATOM 721 N N . VAL A 1 98 ? 4.853 -10.956 -1.934 1.00 96.88 98 VAL A N 1
ATOM 722 C CA . VAL A 1 98 ? 4.320 -10.116 -0.857 1.00 96.88 98 VAL A CA 1
ATOM 723 C C . VAL A 1 98 ? 4.721 -10.720 0.485 1.00 96.88 98 VAL A C 1
ATOM 725 O O . VAL A 1 98 ? 4.610 -11.926 0.695 1.00 96.88 98 VAL A O 1
ATOM 728 N N . SER A 1 99 ? 5.192 -9.886 1.410 1.00 97.69 99 SER A N 1
ATOM 729 C CA . SER A 1 99 ? 5.638 -10.301 2.739 1.00 97.69 99 SER A CA 1
ATOM 730 C C . SER A 1 99 ? 5.086 -9.367 3.813 1.00 97.69 99 SER A C 1
ATOM 732 O O . SER A 1 99 ? 5.348 -8.164 3.796 1.00 97.69 99 SER A O 1
ATOM 734 N N . SER A 1 100 ? 4.364 -9.936 4.780 1.00 97.56 100 SER A N 1
ATOM 735 C CA . SER A 1 100 ? 3.976 -9.249 6.016 1.00 97.56 100 SER A CA 1
ATOM 736 C C . SER A 1 100 ? 5.119 -9.302 7.026 1.00 97.56 100 SER A C 1
ATOM 738 O O . SER A 1 100 ? 5.675 -10.372 7.285 1.00 97.56 100 SER A O 1
ATOM 740 N N . ARG A 1 101 ? 5.486 -8.152 7.596 1.00 98.12 101 ARG A N 1
ATOM 741 C CA . ARG A 1 101 ? 6.596 -8.013 8.551 1.00 98.12 101 ARG A CA 1
ATOM 742 C C . ARG A 1 101 ? 6.230 -7.107 9.725 1.00 98.12 101 ARG A C 1
ATOM 744 O O . ARG A 1 101 ? 5.215 -6.417 9.708 1.00 98.12 101 ARG A O 1
ATOM 751 N N . MET A 1 102 ? 7.094 -7.117 10.734 1.00 97.69 102 MET A N 1
ATOM 752 C CA . MET A 1 102 ? 7.056 -6.243 11.903 1.00 97.69 102 MET A CA 1
ATOM 753 C C . MET A 1 102 ? 8.500 -5.943 12.315 1.00 97.69 102 MET A C 1
ATOM 755 O O . MET A 1 102 ? 9.330 -6.853 12.312 1.00 97.69 102 MET A O 1
ATOM 759 N N . ALA A 1 103 ? 8.794 -4.693 12.669 1.00 97.25 103 ALA A N 1
ATOM 760 C CA . ALA A 1 103 ? 10.043 -4.315 13.329 1.00 97.25 103 ALA A CA 1
ATOM 761 C C . ALA A 1 103 ? 9.753 -3.956 14.795 1.00 97.25 103 ALA A C 1
ATOM 763 O O . ALA A 1 103 ? 8.750 -3.296 15.075 1.00 97.25 103 ALA A O 1
ATOM 764 N N . LEU A 1 104 ? 10.612 -4.410 15.710 1.00 91.44 104 LEU A N 1
ATOM 765 C CA . LEU A 1 104 ? 10.524 -4.173 17.156 1.00 91.44 104 LEU A CA 1
ATOM 766 C C . LEU A 1 104 ? 11.636 -3.230 17.614 1.00 91.44 104 LEU A C 1
ATOM 768 O O . LEU A 1 104 ? 12.729 -3.296 17.011 1.00 91.44 104 LEU A O 1
#

Organism: NCBI:txid708192